Protein AF-A0A8S2G7W0-F1 (afdb_monomer_lite)

Foldseek 3Di:
DDDDDDDPDDDDPPPPPPPDDPDDQDPDPDDDPDDDPVSVLVVCCVVPVVVNPPPDDDDDDCPVVVVVVVVVDDDDDDPDDDDDPDDDPLVVQCPDVVSVVDPVSVVVSVVSVVVVVVVVD

InterPro domains:
  IPR015405 NADH-ubiquinone oxidoreductase 75 kDa subunit, mitochondrial-like [PF09326] (57-108)

pLDDT: mean 80.43, std 21.16, range [31.92, 97.69]

Radius of gyration: 26.6 Å; chains: 1; bounding box: 45×59×62 Å

Secondary structure (DSSP, 8-state):
---------------------S----SSS---S--SHHHHHHHHHHH-TTTTSTT-PPP---HHHHHHHHHTS-PPPP-S----S--SHHHHTTSSHHHHH-HHHHHHHHHHHHHHHHTT-

Sequence (121 aa):
DTRTEEEKTEPTETFCVRTLDVKSHTVCDLTLPYNDIDDVRAHIDQVASNLTRINTIEEANYFKQNADLLQNHKTSFTDSALIPPITELKDFYMTDPISRASLTMAKCVKAVEEQLKSRHT

Organism: NCBI:txid1234261

Structure (mmCIF, N/CA/C/O backbone):
data_AF-A0A8S2G7W0-F1
#
_entry.id   AF-A0A8S2G7W0-F1
#
loop_
_atom_site.group_PDB
_atom_site.id
_atom_site.type_symbol
_atom_site.label_atom_id
_atom_site.label_alt_id
_atom_site.label_comp_id
_atom_site.label_asym_id
_atom_site.label_entity_id
_atom_site.label_seq_id
_atom_site.pdbx_PDB_ins_code
_atom_site.Cartn_x
_atom_site.Cartn_y
_atom_site.Cartn_z
_atom_site.occupancy
_atom_site.B_iso_or_equiv
_atom_site.auth_seq_id
_atom_site.auth_comp_id
_atom_site.auth_asym_id
_atom_site.auth_atom_id
_atom_site.pdbx_PDB_model_num
ATOM 1 N N . ASP A 1 1 ? -25.990 -33.529 36.227 1.00 42.28 1 ASP A N 1
ATOM 2 C CA . ASP A 1 1 ? -26.833 -33.101 35.100 1.00 42.28 1 ASP A CA 1
ATOM 3 C C . ASP A 1 1 ? -26.004 -32.703 33.902 1.00 42.28 1 ASP A C 1
ATOM 5 O O . ASP A 1 1 ? -25.502 -31.592 33.793 1.00 42.28 1 ASP A O 1
ATOM 9 N N . THR A 1 2 ? -25.811 -33.688 33.037 1.00 38.91 2 THR A N 1
ATOM 10 C CA . THR A 1 2 ? -25.276 -33.574 31.683 1.00 38.91 2 THR A CA 1
ATOM 11 C C . THR A 1 2 ? -26.329 -32.919 30.794 1.00 38.91 2 THR A C 1
ATOM 13 O O . THR A 1 2 ? -27.414 -33.472 30.62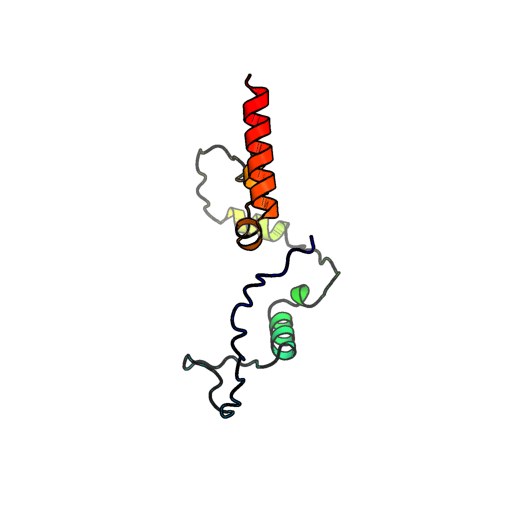7 1.00 38.91 2 THR A O 1
ATOM 16 N N . ARG A 1 3 ? -26.031 -31.739 30.243 1.00 42.38 3 ARG A N 1
ATOM 17 C CA . ARG A 1 3 ? -26.913 -31.058 29.294 1.00 42.38 3 ARG A CA 1
ATOM 18 C C . ARG A 1 3 ? -26.539 -31.453 27.868 1.00 42.38 3 ARG A C 1
ATOM 20 O O . ARG A 1 3 ? -25.520 -31.017 27.343 1.00 42.38 3 ARG A O 1
ATOM 27 N N . THR A 1 4 ? -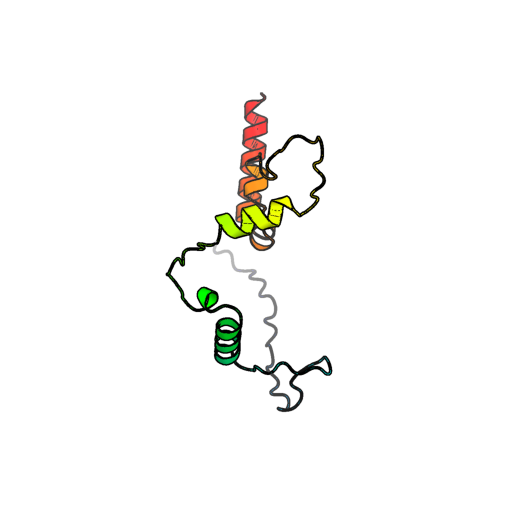27.388 -32.293 27.300 1.00 35.84 4 THR A N 1
ATOM 28 C CA . THR A 1 4 ? -27.425 -32.723 25.904 1.00 35.84 4 THR A CA 1
ATOM 29 C C . THR A 1 4 ? -27.893 -31.570 25.001 1.00 35.84 4 THR A C 1
ATOM 31 O O . THR A 1 4 ? -28.880 -30.910 25.312 1.00 35.84 4 THR A O 1
ATOM 34 N N . GLU A 1 5 ? -27.094 -31.335 23.959 1.00 43.12 5 GLU A N 1
ATOM 35 C CA . GLU A 1 5 ? -27.341 -30.882 22.575 1.00 43.12 5 GLU A CA 1
ATOM 36 C C . GLU A 1 5 ? -28.391 -29.815 22.214 1.00 43.12 5 GLU A C 1
ATOM 38 O O . GLU A 1 5 ? -29.564 -29.915 22.543 1.00 43.12 5 GLU A O 1
ATOM 43 N N . GLU A 1 6 ? -27.946 -28.857 21.390 1.00 38.09 6 GLU A N 1
ATOM 44 C CA . GLU A 1 6 ? -28.535 -28.605 20.063 1.00 38.09 6 GLU A CA 1
ATOM 45 C C . GLU A 1 6 ? -27.459 -27.952 19.171 1.00 38.09 6 GLU A C 1
ATOM 47 O O . GLU A 1 6 ? -27.283 -26.733 19.127 1.00 38.09 6 GLU A O 1
ATOM 52 N N . GLU A 1 7 ? -26.668 -28.792 18.501 1.00 38.25 7 GLU A N 1
ATOM 53 C CA . GLU A 1 7 ? -25.772 -28.381 17.420 1.00 38.25 7 GLU A CA 1
ATOM 54 C C . GLU A 1 7 ? -26.602 -28.282 16.137 1.00 38.25 7 GLU A C 1
ATOM 56 O O . GLU A 1 7 ? -26.949 -29.282 15.511 1.00 38.25 7 GLU A O 1
ATOM 61 N N . LYS A 1 8 ? -26.972 -27.059 15.753 1.00 33.31 8 LYS A N 1
ATOM 62 C CA . LYS A 1 8 ? -27.640 -26.806 14.478 1.00 33.31 8 LYS A CA 1
ATOM 63 C C . LYS A 1 8 ? -26.601 -26.892 13.360 1.00 33.31 8 LYS A C 1
ATOM 65 O O . LYS A 1 8 ? -25.957 -25.905 13.022 1.00 33.31 8 LYS A O 1
ATOM 70 N N . THR A 1 9 ? -26.431 -28.090 12.815 1.00 34.66 9 THR A N 1
ATOM 71 C CA . THR A 1 9 ? -25.643 -28.350 11.609 1.00 34.66 9 THR A CA 1
ATOM 72 C C . THR A 1 9 ? -26.343 -27.683 10.424 1.00 34.66 9 THR A C 1
ATOM 74 O O . THR A 1 9 ? -27.447 -28.067 10.035 1.00 34.66 9 THR A O 1
ATOM 77 N N . GLU A 1 10 ? -25.734 -26.634 9.876 1.00 43.09 10 GLU A N 1
ATOM 78 C CA . GLU A 1 10 ? -26.172 -26.046 8.611 1.00 43.09 10 GLU A CA 1
ATOM 79 C C . GLU A 1 10 ? -25.875 -27.025 7.461 1.00 43.09 10 GLU A C 1
ATOM 81 O O . GLU A 1 10 ? -24.856 -27.722 7.501 1.00 43.09 10 GLU A O 1
ATOM 86 N N . PRO A 1 11 ? -26.759 -27.139 6.453 1.00 37.41 11 PRO A N 1
ATOM 87 C CA . PRO A 1 11 ? -26.588 -28.111 5.385 1.00 37.41 11 PRO A CA 1
ATOM 88 C C . PRO A 1 11 ? -25.343 -27.765 4.569 1.00 37.41 11 PRO A C 1
ATOM 90 O O . PRO A 1 11 ? -25.282 -26.734 3.901 1.00 37.41 11 PRO A O 1
ATOM 93 N N . THR A 1 12 ? -24.354 -28.654 4.604 1.00 42.22 12 THR A N 1
ATOM 94 C CA . THR A 1 12 ? -23.250 -28.664 3.652 1.00 42.22 12 THR A CA 1
ATOM 95 C C . THR A 1 12 ? -23.830 -28.908 2.265 1.00 42.22 12 THR A C 1
ATOM 97 O O . THR A 1 12 ? -24.144 -30.037 1.881 1.00 42.22 12 THR A O 1
ATOM 100 N N . GLU A 1 13 ? -23.995 -27.830 1.499 1.00 41.44 13 GLU A N 1
ATOM 101 C CA . GLU A 1 13 ? -24.182 -27.937 0.061 1.00 41.44 13 GLU A CA 1
ATOM 102 C C . GLU A 1 13 ? -22.992 -28.714 -0.496 1.00 41.44 13 GLU A C 1
ATOM 104 O O . GLU A 1 13 ? -21.859 -28.237 -0.573 1.00 41.44 13 GLU A O 1
ATOM 109 N N . THR A 1 14 ? -23.255 -29.973 -0.835 1.00 35.25 14 THR A N 1
ATOM 110 C CA . THR A 1 14 ? -22.359 -30.793 -1.631 1.00 35.25 14 THR A CA 1
ATOM 111 C C . THR A 1 14 ? -22.207 -30.077 -2.962 1.00 35.25 14 THR A C 1
ATOM 113 O O . THR A 1 14 ? -23.078 -30.158 -3.829 1.00 35.25 14 THR A O 1
ATOM 116 N N . PHE A 1 15 ? -21.110 -29.333 -3.099 1.00 36.81 15 PHE A N 1
ATOM 117 C CA . PHE A 1 15 ? -20.717 -28.705 -4.346 1.00 36.81 15 PHE A CA 1
ATOM 118 C C . PHE A 1 15 ? -20.388 -29.825 -5.333 1.00 36.81 15 PHE A C 1
ATOM 120 O O . PHE A 1 15 ? -19.286 -30.370 -5.379 1.00 36.81 15 PHE A O 1
ATOM 127 N N . CYS A 1 16 ? -21.413 -30.243 -6.069 1.00 31.92 16 CYS A N 1
ATOM 128 C CA . CYS A 1 16 ? -21.300 -31.194 -7.151 1.00 31.92 16 CYS A CA 1
ATOM 129 C C . CYS A 1 16 ? -20.488 -30.506 -8.252 1.00 31.92 16 CYS A C 1
ATOM 131 O O . CYS A 1 16 ? -21.037 -29.746 -9.050 1.00 31.92 16 CYS A O 1
ATOM 133 N N . VAL A 1 17 ? -19.174 -30.748 -8.279 1.00 41.28 17 VAL A N 1
ATOM 134 C CA . VAL A 1 17 ? -18.335 -30.475 -9.450 1.00 41.28 17 VAL A CA 1
ATOM 135 C C . VAL A 1 17 ? -18.841 -31.369 -10.575 1.00 41.28 17 VAL A C 1
ATOM 137 O O . VAL A 1 17 ? -18.369 -32.482 -10.790 1.00 41.28 17 VAL A O 1
ATOM 140 N N . ARG A 1 18 ? -19.872 -30.890 -11.273 1.00 40.00 18 ARG A N 1
ATOM 141 C CA . ARG A 1 18 ? -20.225 -31.391 -12.591 1.00 40.00 18 ARG A CA 1
ATOM 142 C C . ARG A 1 18 ? -19.039 -31.062 -13.482 1.00 40.00 18 ARG A C 1
ATOM 144 O O . ARG A 1 18 ? -18.816 -29.902 -13.818 1.00 40.00 18 ARG A O 1
ATOM 151 N N . THR A 1 19 ? -18.272 -32.084 -13.831 1.00 49.59 19 THR A N 1
ATOM 152 C CA . THR A 1 19 ? -17.396 -32.077 -14.998 1.00 49.59 19 THR A CA 1
ATOM 153 C C . THR A 1 19 ? -18.265 -31.788 -16.219 1.00 49.59 19 THR A C 1
ATOM 155 O O . THR A 1 19 ? -18.910 -32.678 -16.765 1.00 49.59 19 THR A O 1
ATOM 158 N N . LEU A 1 20 ? -18.348 -30.508 -16.579 1.00 44.00 20 LEU A N 1
ATOM 159 C CA . LEU A 1 20 ? -18.953 -30.037 -17.816 1.00 44.00 20 LEU A CA 1
ATOM 160 C C . LEU A 1 20 ? -17.859 -29.826 -18.860 1.00 44.00 20 LEU A C 1
ATOM 162 O O . LEU A 1 20 ? -16.752 -29.384 -18.555 1.00 44.00 20 LEU A O 1
ATOM 166 N N . ASP A 1 21 ? -18.221 -30.209 -20.077 1.00 42.09 21 ASP A N 1
ATOM 167 C CA . ASP A 1 21 ? -17.425 -30.305 -21.289 1.00 42.09 21 ASP A CA 1
ATOM 168 C C . ASP A 1 21 ? -16.371 -29.209 -21.504 1.00 42.09 21 ASP A C 1
ATOM 170 O O . ASP A 1 21 ? -16.628 -28.004 -21.482 1.00 42.09 21 ASP A O 1
ATOM 174 N N . VAL A 1 22 ? -15.166 -29.674 -21.828 1.00 53.00 22 VAL A N 1
ATOM 175 C CA . VAL A 1 22 ? -14.017 -28.879 -22.265 1.00 53.00 22 VAL A CA 1
ATOM 176 C C . VAL A 1 22 ? -14.281 -28.322 -23.672 1.00 53.00 22 VAL A C 1
ATOM 178 O O . VAL A 1 22 ? -13.868 -28.926 -24.661 1.00 53.00 22 VAL A O 1
ATOM 181 N N . LYS A 1 23 ? -14.985 -27.184 -23.777 1.00 52.38 23 LYS A N 1
ATOM 182 C CA . LYS A 1 23 ? -14.843 -26.173 -24.855 1.00 52.38 23 LYS A CA 1
ATOM 183 C C . LYS A 1 23 ? -15.792 -24.984 -24.657 1.00 52.38 23 LYS A C 1
ATOM 185 O O . LYS A 1 23 ? -16.879 -24.938 -25.219 1.00 52.38 23 LYS A O 1
ATOM 190 N N . SER A 1 24 ? -15.338 -23.993 -23.896 1.00 50.06 24 SER A N 1
ATOM 191 C CA . SER A 1 24 ? -15.740 -22.582 -24.005 1.00 50.06 24 SER A CA 1
ATOM 192 C C . SER A 1 24 ? -14.868 -21.791 -23.029 1.00 50.06 24 SER A C 1
ATOM 194 O O . SER A 1 24 ? -15.169 -21.727 -21.841 1.00 50.06 24 SER A O 1
ATOM 196 N N . HIS A 1 25 ? -13.713 -21.292 -23.480 1.00 54.75 25 HIS A N 1
ATOM 197 C CA . HIS A 1 25 ? -12.744 -20.680 -22.563 1.00 54.75 25 HIS A CA 1
ATOM 198 C C . HIS A 1 25 ? -13.137 -19.266 -22.101 1.00 54.75 25 HIS A C 1
ATOM 200 O O . HIS A 1 25 ? -12.417 -18.698 -21.292 1.00 54.75 25 HIS A O 1
ATOM 206 N N . THR A 1 26 ? -14.263 -18.682 -22.532 1.00 56.28 26 THR A N 1
ATOM 207 C CA . THR A 1 26 ? -14.704 -17.371 -22.024 1.00 56.28 26 THR A CA 1
ATOM 208 C C . THR A 1 26 ? -16.213 -17.136 -22.187 1.00 56.28 26 THR A C 1
ATOM 210 O O . THR A 1 26 ? -16.806 -17.466 -23.207 1.00 56.28 26 THR A O 1
ATOM 213 N N . VAL A 1 27 ? -16.832 -16.516 -21.171 1.00 76.56 27 VAL A N 1
ATOM 214 C CA . VAL A 1 27 ? -18.231 -16.020 -21.186 1.00 76.56 27 VAL A CA 1
ATOM 215 C C . VAL A 1 27 ? -18.380 -14.763 -22.062 1.00 76.56 27 VAL A C 1
ATOM 217 O O . VAL A 1 27 ? -19.476 -14.431 -22.502 1.00 76.56 27 VAL A O 1
ATOM 220 N N . CYS A 1 28 ? -17.269 -14.081 -22.344 1.00 72.31 28 CYS A N 1
ATOM 221 C CA . CYS A 1 28 ? -17.173 -12.979 -23.297 1.00 72.31 28 CYS A CA 1
ATOM 222 C C . CYS A 1 28 ? -16.418 -13.479 -24.538 1.00 72.31 28 CYS A C 1
ATOM 224 O O . CYS A 1 28 ? -15.426 -14.182 -24.373 1.00 72.31 28 CYS A O 1
ATOM 226 N N . ASP A 1 29 ? -16.804 -13.101 -25.758 1.00 80.12 29 ASP A N 1
ATOM 227 C CA . ASP A 1 29 ? -16.228 -13.596 -27.033 1.00 80.12 29 ASP A CA 1
ATOM 228 C C . ASP A 1 29 ? -14.753 -13.195 -27.307 1.00 80.12 29 ASP A C 1
ATOM 230 O O . ASP A 1 29 ? -14.292 -13.161 -28.447 1.00 80.12 29 ASP A O 1
ATOM 234 N N . LEU A 1 30 ? -13.991 -12.859 -26.267 1.00 82.75 30 LEU A N 1
ATOM 235 C CA . LEU A 1 30 ? -12.586 -12.478 -26.304 1.00 82.75 30 LEU A CA 1
ATOM 236 C C . LEU A 1 30 ? -11.788 -13.442 -25.428 1.00 82.75 30 LEU A C 1
ATOM 238 O O . LEU A 1 30 ? -11.887 -13.396 -24.204 1.00 82.75 30 LEU A O 1
ATOM 242 N N . THR A 1 31 ? -10.975 -14.2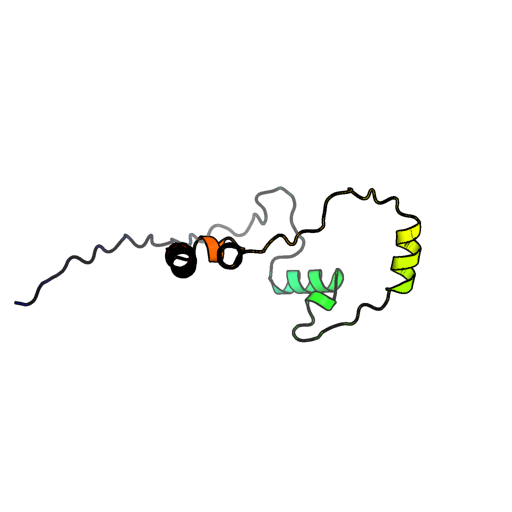90 -26.053 1.00 85.69 31 THR A N 1
ATOM 243 C CA . THR A 1 31 ? -10.112 -15.242 -25.347 1.00 85.69 31 THR A CA 1
ATOM 244 C C . THR A 1 31 ? -8.773 -14.606 -25.000 1.00 85.69 31 THR A C 1
ATOM 246 O O . THR A 1 31 ? -8.085 -14.087 -25.883 1.00 85.69 31 THR A O 1
ATOM 249 N N . LEU A 1 32 ? -8.374 -14.688 -23.732 1.00 88.00 32 LEU A N 1
ATOM 250 C CA . LEU A 1 32 ? -7.031 -14.306 -23.306 1.00 88.00 32 LEU A CA 1
ATOM 251 C C . LEU A 1 32 ? -6.027 -15.410 -23.689 1.00 88.00 32 LEU A C 1
ATOM 253 O O . LEU A 1 32 ? -6.403 -16.580 -23.739 1.00 88.00 32 LEU A O 1
ATOM 257 N N . PRO A 1 33 ? -4.759 -15.064 -23.979 1.00 87.62 33 PRO A N 1
ATOM 258 C CA . PRO A 1 33 ? -3.774 -16.011 -24.507 1.00 87.62 33 PRO A CA 1
ATOM 259 C C . PRO A 1 33 ? -3.141 -16.929 -23.444 1.00 87.62 33 PRO A C 1
ATOM 261 O O . PRO A 1 33 ? -2.187 -17.634 -23.756 1.00 87.62 33 PRO A O 1
ATOM 264 N N . TYR A 1 34 ? -3.631 -16.913 -22.203 1.00 91.44 34 TYR A N 1
ATOM 265 C CA . TYR A 1 34 ? -3.094 -17.672 -21.075 1.00 91.44 34 TYR A CA 1
ATOM 266 C C . TYR A 1 34 ? -4.208 -18.448 -20.371 1.00 91.44 34 TYR A C 1
ATOM 268 O O . TYR A 1 34 ? -5.321 -17.937 -20.223 1.00 91.44 34 TYR A O 1
ATOM 276 N N . ASN A 1 35 ? -3.899 -19.668 -19.925 1.00 89.19 35 ASN A N 1
ATOM 277 C CA . ASN A 1 35 ? -4.873 -20.553 -19.277 1.00 89.19 35 ASN A CA 1
ATOM 278 C C . ASN A 1 35 ? -4.405 -21.021 -17.898 1.00 89.19 35 ASN A C 1
ATOM 280 O O . ASN A 1 35 ? -5.237 -21.209 -17.012 1.00 89.19 35 ASN A O 1
ATOM 284 N N . ASP A 1 36 ? -3.093 -21.189 -17.709 1.00 94.00 36 ASP A N 1
ATOM 285 C CA . ASP A 1 36 ? -2.516 -21.575 -16.424 1.00 94.00 36 ASP A CA 1
ATOM 286 C C . ASP A 1 36 ? -1.848 -20.391 -15.706 1.00 94.00 36 ASP A C 1
ATOM 288 O O . ASP A 1 36 ? -1.528 -19.355 -16.296 1.00 94.00 36 ASP A O 1
ATOM 292 N N . ILE A 1 37 ? -1.620 -20.545 -14.403 1.00 94.94 37 ILE A N 1
ATOM 293 C CA . ILE A 1 37 ? -0.974 -19.534 -13.563 1.00 94.94 37 ILE A CA 1
ATOM 294 C C . ILE A 1 37 ? 0.452 -19.253 -14.056 1.00 94.94 37 ILE A C 1
ATOM 296 O O . ILE A 1 37 ? 0.905 -18.109 -14.000 1.00 94.94 37 ILE A O 1
ATOM 300 N N . ASP A 1 38 ? 1.159 -20.262 -14.563 1.00 95.38 38 ASP A N 1
ATOM 301 C CA . ASP A 1 38 ? 2.518 -20.083 -15.075 1.00 95.38 38 ASP A CA 1
ATOM 302 C C . ASP A 1 38 ? 2.544 -19.280 -16.386 1.00 95.38 38 ASP A C 1
ATOM 304 O O . ASP A 1 38 ? 3.408 -18.415 -16.546 1.00 95.38 38 ASP A O 1
ATOM 308 N N . ASP A 1 39 ? 1.539 -19.445 -17.256 1.00 94.50 39 ASP A N 1
ATOM 309 C CA . ASP A 1 39 ? 1.366 -18.613 -18.456 1.00 94.50 39 ASP A CA 1
ATOM 310 C C . ASP A 1 39 ? 1.111 -17.146 -18.079 1.00 94.50 39 ASP A C 1
ATOM 312 O O . ASP A 1 39 ? 1.674 -16.224 -18.675 1.00 94.50 39 ASP A O 1
ATOM 316 N N . VAL A 1 40 ? 0.286 -16.918 -17.049 1.00 94.88 40 VAL A N 1
ATOM 317 C CA . VAL A 1 40 ? 0.016 -15.575 -16.515 1.00 94.88 40 VAL A CA 1
ATOM 318 C C . VAL A 1 40 ? 1.297 -14.950 -15.973 1.00 94.88 40 VAL A C 1
ATOM 320 O O . VAL A 1 40 ? 1.585 -13.792 -16.266 1.00 94.88 40 VAL A O 1
ATOM 323 N N . ARG A 1 41 ? 2.096 -15.699 -15.205 1.00 95.31 41 ARG A N 1
ATOM 324 C CA . ARG A 1 41 ? 3.377 -15.207 -14.673 1.00 95.31 41 ARG A CA 1
ATOM 325 C C . ARG A 1 41 ? 4.372 -14.893 -15.786 1.00 95.31 41 ARG A C 1
ATOM 327 O O . ARG A 1 41 ? 5.032 -13.861 -15.711 1.00 95.31 41 ARG A O 1
ATOM 334 N N . ALA A 1 42 ? 4.444 -15.724 -16.825 1.00 95.12 42 ALA A N 1
ATOM 335 C CA . ALA A 1 42 ? 5.271 -15.453 -17.997 1.00 95.12 42 ALA A CA 1
ATOM 336 C C . ALA A 1 42 ? 4.816 -14.179 -18.727 1.00 95.12 42 ALA A C 1
ATOM 338 O O . ALA A 1 42 ? 5.646 -13.376 -19.149 1.00 95.12 42 ALA A O 1
ATOM 339 N N . HIS A 1 43 ? 3.505 -13.946 -18.833 1.00 95.12 43 HIS A N 1
ATOM 340 C CA . HIS A 1 43 ? 2.978 -12.712 -19.408 1.00 95.12 43 HIS A CA 1
ATOM 341 C C . HIS A 1 43 ? 3.280 -11.481 -18.539 1.00 95.12 43 HIS A C 1
ATOM 343 O O . HIS A 1 43 ? 3.669 -10.436 -19.057 1.00 95.12 43 HIS A O 1
ATOM 349 N N . ILE A 1 44 ? 3.166 -11.608 -17.214 1.00 96.00 44 ILE A N 1
ATOM 350 C CA . ILE A 1 44 ? 3.562 -10.556 -16.271 1.00 96.00 44 ILE A CA 1
ATOM 351 C C . ILE A 1 44 ? 5.044 -10.210 -16.454 1.00 96.00 44 ILE A C 1
ATOM 353 O O . ILE A 1 44 ? 5.373 -9.029 -16.491 1.00 96.00 44 ILE A O 1
ATOM 357 N N . ASP A 1 45 ? 5.916 -11.203 -16.645 1.00 95.94 45 ASP A N 1
ATOM 358 C CA . ASP A 1 45 ? 7.348 -10.984 -16.887 1.00 95.94 45 ASP A CA 1
ATOM 359 C C . ASP A 1 45 ? 7.620 -10.179 -18.168 1.00 95.94 45 ASP A C 1
ATOM 361 O O . ASP A 1 45 ? 8.469 -9.288 -18.181 1.00 95.94 45 ASP A O 1
ATOM 365 N N . GLN A 1 46 ? 6.854 -10.447 -19.234 1.00 95.31 46 GLN A N 1
ATOM 366 C CA . GLN A 1 46 ? 6.940 -9.715 -20.504 1.00 95.31 46 GLN A CA 1
ATOM 367 C C . GLN A 1 46 ? 6.531 -8.244 -20.366 1.00 95.31 46 GLN A C 1
ATOM 369 O O . GLN A 1 46 ? 7.101 -7.386 -21.039 1.00 95.31 46 GLN A O 1
ATOM 374 N N . VAL A 1 47 ? 5.532 -7.951 -19.528 1.00 95.94 47 VAL A N 1
ATOM 375 C CA . VAL A 1 47 ? 5.049 -6.581 -19.293 1.00 95.94 47 VAL A CA 1
ATOM 376 C C . VAL A 1 47 ? 5.974 -5.841 -18.329 1.00 95.94 47 VAL A C 1
ATOM 378 O O . VAL A 1 47 ? 6.375 -4.708 -18.591 1.00 95.94 47 VAL A O 1
ATOM 381 N N . ALA A 1 48 ? 6.289 -6.473 -17.202 1.00 94.25 48 ALA A N 1
ATOM 382 C CA . ALA A 1 48 ? 7.084 -5.907 -16.129 1.00 94.25 48 ALA A CA 1
ATOM 383 C C . ALA A 1 48 ? 7.794 -7.023 -15.343 1.00 94.25 48 ALA A C 1
ATOM 385 O O . ALA A 1 48 ? 7.241 -7.635 -14.426 1.00 94.25 48 ALA A O 1
ATOM 386 N N . SER A 1 49 ? 9.070 -7.241 -15.661 1.00 92.81 49 SER A N 1
ATOM 387 C CA . SER A 1 49 ? 9.885 -8.315 -15.078 1.00 92.81 49 SER A CA 1
ATOM 388 C C . SER A 1 49 ? 10.185 -8.163 -13.583 1.00 92.81 49 SER A C 1
ATOM 390 O O . SER A 1 49 ? 10.754 -9.052 -12.962 1.00 92.81 49 SER A O 1
ATOM 392 N N . ASN A 1 50 ? 9.881 -7.016 -12.977 1.00 93.94 50 ASN A N 1
ATOM 393 C CA . ASN A 1 50 ? 10.064 -6.809 -11.540 1.00 93.94 50 ASN A CA 1
ATOM 394 C C . ASN A 1 50 ? 8.967 -7.487 -10.702 1.00 93.94 50 ASN A C 1
ATOM 396 O O . ASN A 1 50 ? 9.189 -7.749 -9.526 1.00 93.94 50 ASN A O 1
ATOM 400 N N . LEU A 1 51 ? 7.801 -7.791 -11.282 1.00 93.69 51 LEU A N 1
ATOM 401 C CA . LEU A 1 51 ? 6.682 -8.412 -10.563 1.00 93.69 51 LEU A CA 1
ATOM 402 C C . LEU A 1 51 ? 6.859 -9.928 -10.355 1.00 93.69 51 LEU A C 1
ATOM 404 O O . LEU A 1 51 ? 6.219 -10.507 -9.480 1.00 93.69 51 LEU A O 1
ATOM 408 N N . THR A 1 52 ? 7.729 -10.574 -11.136 1.00 94.50 52 THR A N 1
ATOM 409 C CA . THR A 1 52 ? 8.050 -12.011 -11.046 1.00 94.50 52 THR A CA 1
ATOM 410 C C . THR A 1 52 ? 9.258 -12.301 -10.151 1.00 94.50 52 THR A C 1
ATOM 412 O O . THR A 1 52 ? 9.401 -13.414 -9.642 1.00 94.50 52 THR A O 1
ATOM 415 N N . ARG A 1 53 ? 10.119 -11.305 -9.910 1.00 93.06 53 ARG A N 1
ATOM 416 C CA . ARG A 1 53 ? 11.303 -11.405 -9.044 1.00 93.06 53 ARG A CA 1
ATOM 417 C C . ARG A 1 53 ? 10.920 -11.206 -7.578 1.00 93.06 53 ARG A C 1
ATOM 419 O O . ARG A 1 53 ? 10.941 -10.103 -7.036 1.00 93.06 53 ARG A O 1
ATOM 426 N N . ILE A 1 54 ? 10.524 -12.297 -6.933 1.00 93.56 54 ILE A N 1
ATOM 427 C CA . ILE A 1 54 ? 10.053 -12.284 -5.543 1.00 93.56 54 ILE A CA 1
ATOM 428 C C . ILE A 1 54 ? 11.239 -12.106 -4.579 1.00 93.56 54 ILE A C 1
ATOM 430 O O . ILE A 1 54 ? 12.309 -12.674 -4.785 1.00 93.56 54 ILE A O 1
ATOM 434 N N . ASN A 1 55 ? 11.020 -11.373 -3.483 1.00 94.06 55 ASN A N 1
ATOM 435 C CA . ASN A 1 55 ? 11.988 -11.114 -2.402 1.00 94.06 55 ASN A CA 1
ATOM 436 C C . ASN A 1 55 ? 13.196 -10.244 -2.787 1.00 94.06 55 ASN A C 1
ATOM 438 O O . ASN A 1 55 ? 14.155 -10.159 -2.022 1.00 94.06 55 ASN A O 1
ATOM 442 N N . THR A 1 56 ? 13.151 -9.570 -3.935 1.00 94.62 56 THR A N 1
ATOM 443 C CA . THR A 1 56 ? 14.185 -8.623 -4.367 1.00 94.62 56 THR A CA 1
ATOM 444 C C . THR A 1 56 ? 13.596 -7.231 -4.531 1.00 94.62 56 THR A C 1
ATOM 446 O O . THR A 1 56 ? 12.508 -7.075 -5.082 1.00 94.62 56 THR A O 1
ATOM 449 N N . ILE A 1 57 ? 14.321 -6.217 -4.064 1.00 93.88 57 ILE A N 1
ATOM 450 C CA . ILE A 1 57 ? 13.961 -4.812 -4.261 1.00 93.88 57 ILE A CA 1
ATOM 451 C C . ILE A 1 57 ? 14.805 -4.294 -5.423 1.00 93.88 57 ILE A C 1
ATOM 453 O O . ILE A 1 57 ? 16.030 -4.321 -5.353 1.00 93.88 57 ILE A O 1
ATOM 457 N N . GLU A 1 58 ? 14.146 -3.842 -6.484 1.00 92.44 58 GLU A N 1
ATOM 458 C CA . GLU A 1 58 ? 14.786 -3.282 -7.677 1.00 92.44 58 GLU A CA 1
ATOM 459 C C . GLU A 1 58 ? 14.738 -1.747 -7.601 1.00 92.44 58 GLU A C 1
ATOM 461 O O . GLU A 1 58 ? 13.685 -1.161 -7.331 1.00 92.44 58 GLU A O 1
ATOM 466 N N . GLU A 1 59 ? 15.870 -1.078 -7.823 1.00 91.56 59 GLU A N 1
ATOM 467 C CA . GLU A 1 59 ? 15.965 0.384 -7.748 1.00 91.56 59 GLU A CA 1
ATOM 468 C C . GLU A 1 59 ? 15.369 1.065 -8.993 1.00 91.56 59 GLU A C 1
ATOM 470 O O . GLU A 1 59 ? 15.653 0.693 -10.133 1.00 91.56 59 GLU A O 1
ATOM 475 N N . ALA A 1 60 ? 14.580 2.125 -8.792 1.00 91.75 60 ALA A N 1
ATOM 476 C CA . ALA A 1 60 ? 14.035 2.943 -9.875 1.00 91.75 60 ALA A CA 1
ATOM 477 C C . ALA A 1 60 ? 14.892 4.205 -10.084 1.00 91.75 60 ALA A C 1
ATOM 479 O O . ALA A 1 60 ? 14.799 5.142 -9.305 1.00 91.75 60 ALA A O 1
ATOM 480 N N . ASN A 1 61 ? 15.709 4.261 -11.142 1.00 92.25 61 ASN A N 1
ATOM 481 C CA . ASN A 1 61 ? 16.772 5.277 -11.277 1.00 92.25 61 ASN A CA 1
ATOM 482 C C . ASN A 1 61 ? 16.410 6.561 -12.057 1.00 92.25 61 ASN A C 1
ATOM 484 O O . ASN A 1 61 ? 17.211 7.496 -12.117 1.00 92.25 61 ASN A O 1
ATOM 488 N N . TYR A 1 62 ? 15.217 6.659 -12.646 1.00 93.50 62 TYR A N 1
ATOM 489 C CA . TYR A 1 62 ? 14.855 7.749 -13.573 1.00 93.50 62 TYR A CA 1
ATOM 490 C C . TYR A 1 62 ? 14.309 9.021 -12.897 1.00 93.50 62 TYR A C 1
ATOM 492 O O . TYR A 1 62 ? 13.417 9.686 -13.420 1.00 93.50 62 TYR A O 1
ATOM 500 N N . PHE A 1 63 ? 14.833 9.389 -11.725 1.00 92.88 63 PHE A N 1
ATOM 501 C CA . PHE A 1 63 ? 14.328 10.540 -10.965 1.00 92.88 63 PHE A CA 1
ATOM 502 C C . PHE A 1 63 ? 14.516 11.879 -11.693 1.00 92.88 63 PHE A C 1
ATOM 504 O O . PHE A 1 63 ? 13.597 12.694 -11.721 1.00 92.88 63 PHE A O 1
ATOM 511 N N . LYS A 1 64 ? 15.694 12.108 -12.294 1.00 92.06 64 LYS A N 1
ATOM 512 C CA . LYS A 1 64 ? 16.030 13.387 -12.949 1.00 92.06 64 LYS A CA 1
ATOM 513 C C . LYS A 1 64 ? 15.186 13.611 -14.204 1.00 92.06 64 LYS A C 1
ATOM 515 O O . LYS A 1 64 ? 14.560 14.650 -14.347 1.00 92.06 64 LYS A O 1
ATOM 520 N N . GLN A 1 65 ? 15.104 12.591 -15.054 1.00 92.56 65 GLN A N 1
ATOM 521 C CA . GLN A 1 65 ? 14.340 12.630 -16.298 1.00 92.56 65 GLN A CA 1
ATOM 522 C C . GLN A 1 65 ? 12.847 12.835 -16.024 1.00 92.56 65 GLN A C 1
ATOM 524 O O . GLN A 1 65 ? 12.202 13.637 -16.692 1.00 92.56 65 GLN A O 1
ATOM 529 N N . ASN A 1 66 ? 12.301 12.155 -15.010 1.00 91.50 66 ASN A N 1
ATOM 530 C CA . ASN A 1 66 ? 10.905 12.338 -14.625 1.00 91.50 66 ASN A CA 1
ATOM 531 C C . ASN A 1 66 ? 10.644 13.760 -14.112 1.00 91.50 66 ASN A C 1
ATOM 533 O O . ASN A 1 66 ? 9.640 14.357 -14.488 1.00 91.50 66 ASN A O 1
ATOM 537 N N . ALA A 1 67 ? 11.547 14.326 -13.304 1.00 90.69 67 ALA A N 1
ATOM 538 C CA . ALA A 1 67 ? 11.418 15.702 -12.827 1.00 90.69 67 ALA A CA 1
ATOM 539 C C . ALA A 1 67 ? 11.404 16.715 -13.985 1.00 90.69 67 ALA A C 1
ATOM 541 O O . ALA A 1 67 ? 10.557 17.608 -13.996 1.00 90.69 67 ALA A O 1
ATOM 542 N N . ASP A 1 68 ? 12.273 16.534 -14.983 1.00 92.00 68 ASP A N 1
ATOM 543 C CA . ASP A 1 68 ? 12.324 17.385 -16.178 1.00 92.00 68 ASP A CA 1
ATOM 544 C C . ASP A 1 68 ? 11.031 17.279 -17.012 1.00 92.00 68 ASP A C 1
ATOM 546 O O . ASP A 1 68 ? 10.517 18.279 -17.517 1.00 92.00 68 ASP A O 1
ATOM 550 N N . LEU A 1 69 ? 10.450 16.078 -17.126 1.00 91.00 69 LEU A N 1
ATOM 551 C CA . LEU A 1 69 ? 9.174 15.871 -17.820 1.00 91.00 69 LEU A CA 1
ATOM 552 C C . LEU A 1 69 ? 7.990 16.496 -17.068 1.00 91.00 69 LEU A C 1
ATOM 554 O O . LEU A 1 69 ? 7.119 17.102 -17.695 1.00 91.00 69 LEU A O 1
ATOM 558 N N . LEU A 1 70 ? 7.966 16.392 -15.735 1.00 89.19 70 LEU A N 1
ATOM 559 C CA . LEU A 1 70 ? 6.892 16.937 -14.900 1.00 89.19 70 LEU A CA 1
ATOM 560 C C . LEU A 1 70 ? 6.802 18.467 -14.974 1.00 89.19 70 LEU A C 1
ATOM 562 O O . LEU A 1 70 ? 5.701 19.002 -14.883 1.00 89.19 70 LEU A O 1
ATOM 566 N N . GLN A 1 71 ? 7.915 19.177 -15.194 1.00 85.12 71 GLN A N 1
ATOM 567 C CA . GLN A 1 71 ? 7.911 20.642 -15.343 1.00 85.12 71 GLN A CA 1
ATOM 568 C C . GLN A 1 71 ? 7.061 21.124 -16.528 1.00 85.12 71 GLN A C 1
ATOM 570 O O . GLN A 1 71 ? 6.487 22.211 -16.483 1.00 85.12 71 GLN A O 1
ATOM 575 N N . ASN A 1 72 ? 6.946 20.306 -17.576 1.00 81.38 72 ASN A N 1
ATOM 576 C CA . ASN A 1 72 ? 6.147 20.622 -18.758 1.00 81.38 72 ASN A CA 1
ATOM 577 C C . ASN A 1 72 ? 4.661 20.258 -18.585 1.00 81.38 72 ASN A C 1
ATOM 579 O O . ASN A 1 72 ? 3.836 20.582 -19.443 1.00 81.38 72 ASN A O 1
ATOM 583 N N . HIS A 1 73 ? 4.302 19.594 -17.483 1.00 81.88 73 HIS A N 1
ATOM 584 C CA . HIS A 1 73 ? 2.945 19.156 -17.189 1.00 81.88 73 HIS A CA 1
ATOM 585 C C . HIS A 1 73 ? 2.214 20.182 -16.309 1.00 81.88 73 HIS A C 1
ATOM 587 O O . HIS A 1 73 ? 2.642 20.512 -15.206 1.00 81.88 73 HIS A O 1
ATOM 593 N N . LYS A 1 74 ? 1.062 20.683 -16.772 1.00 79.56 74 LYS A N 1
ATOM 594 C CA . LYS A 1 74 ? 0.237 21.631 -16.006 1.00 79.56 74 LYS A CA 1
ATOM 595 C C . LYS A 1 74 ? -0.603 20.890 -14.964 1.00 79.56 74 LYS A C 1
ATOM 597 O O . LYS A 1 74 ? -1.716 20.464 -15.257 1.00 79.56 74 LYS A O 1
ATOM 602 N N . THR A 1 75 ? -0.097 20.761 -13.741 1.00 80.12 75 THR A N 1
ATOM 603 C CA . THR A 1 75 ? -0.904 20.331 -12.588 1.00 80.12 75 THR A CA 1
ATOM 604 C C . THR A 1 75 ? -1.591 21.534 -11.942 1.00 80.12 75 THR A C 1
ATOM 606 O O . THR A 1 75 ? -0.939 22.529 -11.634 1.00 80.12 75 THR A O 1
ATOM 609 N N . SER A 1 76 ? -2.905 21.454 -11.722 1.00 82.44 76 SER A N 1
ATOM 610 C CA . SER A 1 76 ? -3.634 22.445 -10.924 1.00 82.44 76 SER A CA 1
ATOM 611 C C . SER A 1 76 ? -3.481 22.102 -9.444 1.00 82.44 76 SER A C 1
ATOM 613 O O . SER A 1 76 ? -3.771 20.977 -9.038 1.00 82.44 76 SER A O 1
ATOM 615 N N . PHE A 1 77 ? -2.998 23.058 -8.653 1.00 82.75 77 PHE A N 1
ATOM 616 C CA . PHE A 1 77 ? -2.947 22.932 -7.202 1.00 82.75 77 PHE A CA 1
ATOM 617 C C . PHE A 1 77 ? -4.237 23.481 -6.601 1.00 82.75 77 PHE A C 1
ATOM 619 O O . PHE A 1 77 ? -4.720 24.538 -7.003 1.00 82.75 77 PHE A O 1
ATOM 626 N N . THR A 1 78 ? -4.793 22.749 -5.645 1.00 86.62 78 THR A N 1
ATOM 627 C CA . THR A 1 78 ? -5.914 23.205 -4.823 1.00 86.62 78 THR A CA 1
ATOM 628 C C . THR A 1 78 ? -5.372 23.853 -3.553 1.00 86.62 78 THR A C 1
ATOM 630 O O . THR A 1 78 ? -4.529 23.247 -2.898 1.00 86.62 78 THR A O 1
ATOM 633 N N . ASP A 1 79 ? -5.916 24.996 -3.131 1.00 86.81 79 ASP A N 1
ATOM 634 C CA . ASP A 1 79 ? -5.527 25.702 -1.889 1.00 86.81 79 ASP A CA 1
ATOM 635 C C . ASP A 1 79 ? -5.961 24.985 -0.587 1.00 86.81 79 ASP A C 1
ATOM 637 O O . ASP A 1 79 ? -5.982 25.564 0.498 1.00 86.81 79 ASP A O 1
ATOM 641 N N . SER A 1 80 ? -6.356 23.713 -0.675 1.00 87.88 80 SER A N 1
ATOM 642 C CA . SER A 1 80 ? -6.786 22.916 0.475 1.00 87.88 80 SER A CA 1
ATOM 643 C C . SER A 1 80 ? -5.586 22.408 1.271 1.00 87.88 80 SER A C 1
ATOM 645 O O . SER A 1 80 ? -4.585 21.978 0.700 1.00 87.88 80 SER A O 1
ATOM 647 N N . ALA A 1 81 ? -5.697 22.421 2.601 1.00 89.06 81 ALA A N 1
ATOM 648 C CA . ALA A 1 81 ? -4.667 21.873 3.475 1.00 89.06 81 ALA A CA 1
ATOM 649 C C . ALA A 1 81 ? -4.493 20.360 3.244 1.00 89.06 81 ALA A C 1
ATOM 651 O O . ALA A 1 81 ? -5.472 19.618 3.153 1.00 89.06 81 ALA A O 1
ATOM 652 N N . LEU A 1 82 ? -3.241 19.899 3.185 1.00 90.81 82 LEU A N 1
ATOM 653 C CA . LEU A 1 82 ? -2.915 18.483 3.030 1.00 90.81 82 LEU A CA 1
ATOM 654 C C . LEU A 1 82 ? -3.111 17.757 4.368 1.00 90.81 82 LEU A C 1
ATOM 656 O O . LEU A 1 82 ? -2.274 17.854 5.263 1.00 90.81 82 LEU A O 1
ATOM 660 N N . ILE A 1 83 ? -4.223 17.037 4.500 1.00 91.94 83 ILE A N 1
ATOM 661 C CA . ILE A 1 83 ? -4.555 16.236 5.684 1.00 91.94 83 ILE A CA 1
ATOM 662 C C . ILE A 1 83 ? -4.479 14.755 5.288 1.00 91.94 83 ILE A C 1
ATOM 664 O O . ILE A 1 83 ? -5.054 14.383 4.261 1.00 91.94 83 ILE A O 1
ATOM 668 N N . PRO A 1 84 ? -3.770 13.896 6.048 1.00 92.25 84 PRO A N 1
ATOM 669 C CA . PRO A 1 84 ? -3.719 12.474 5.739 1.00 92.25 84 PRO A CA 1
ATOM 670 C C . PRO A 1 84 ? -5.112 11.840 5.891 1.00 92.25 84 PRO A C 1
ATOM 672 O O . PRO A 1 84 ? -5.878 12.247 6.763 1.00 92.25 84 PRO A O 1
ATOM 675 N N . PRO A 1 85 ? -5.447 10.820 5.085 1.00 90.44 85 PRO A N 1
ATOM 676 C CA . PRO A 1 85 ? -6.773 10.202 5.116 1.00 90.44 85 PRO A CA 1
ATOM 677 C C . PRO A 1 85 ? -7.049 9.409 6.401 1.00 90.44 85 PRO A C 1
ATOM 679 O O . PRO A 1 85 ? -8.206 9.199 6.743 1.00 90.44 85 PRO A O 1
ATOM 682 N N . ILE A 1 86 ? -6.004 8.959 7.102 1.00 93.75 86 ILE A N 1
ATOM 683 C CA . ILE A 1 86 ? -6.110 8.207 8.355 1.00 93.75 86 ILE A CA 1
ATOM 684 C C . ILE A 1 86 ? -5.439 9.037 9.446 1.00 93.75 86 ILE A C 1
ATOM 686 O O . ILE A 1 86 ? -4.214 9.146 9.490 1.00 93.75 86 ILE A O 1
ATOM 690 N N . THR A 1 87 ? -6.249 9.638 10.309 1.00 92.00 87 THR A N 1
ATOM 691 C CA . THR A 1 87 ? -5.796 10.449 11.451 1.00 92.00 87 THR A CA 1
ATOM 692 C C . THR A 1 87 ? -6.160 9.804 12.780 1.00 92.00 87 THR A C 1
ATOM 694 O O . THR A 1 87 ? -5.420 9.936 13.755 1.00 92.00 87 THR A O 1
ATOM 697 N N . GLU A 1 88 ? -7.284 9.093 12.827 1.00 92.06 88 GLU A N 1
ATOM 698 C CA . GLU A 1 88 ? -7.792 8.458 14.033 1.00 92.06 88 GLU A CA 1
ATOM 699 C C . GLU A 1 88 ? -7.514 6.953 14.043 1.00 92.06 88 GLU A C 1
ATOM 701 O O . GLU A 1 88 ? -7.552 6.265 13.022 1.00 92.06 88 GLU A O 1
ATOM 706 N N . LEU A 1 89 ? -7.293 6.413 15.243 1.00 91.50 89 LEU A N 1
ATOM 707 C CA . LEU A 1 89 ? -7.020 4.988 15.434 1.00 91.50 89 LEU A CA 1
ATOM 708 C C . LEU A 1 89 ? -8.205 4.098 15.019 1.00 91.50 89 LEU A C 1
ATOM 710 O O . LEU A 1 89 ? -8.003 2.959 14.609 1.00 91.50 89 LEU A O 1
ATOM 714 N N . LYS A 1 90 ? -9.442 4.607 15.087 1.00 91.75 90 LYS A N 1
ATOM 715 C CA . LYS A 1 90 ? -10.633 3.866 14.642 1.00 91.75 90 LYS A CA 1
ATOM 716 C C . LYS A 1 90 ? -10.588 3.569 13.135 1.00 91.75 90 LYS A C 1
ATOM 718 O O . LYS A 1 90 ? -10.961 2.474 12.721 1.00 91.75 90 LYS A O 1
ATOM 723 N N . ASP A 1 91 ? -1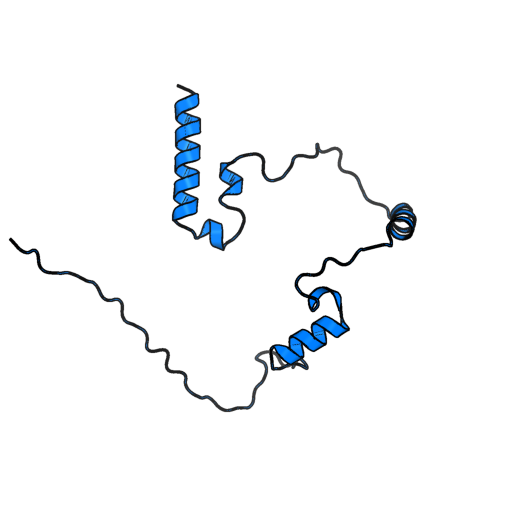0.072 4.511 12.343 1.00 91.19 91 ASP A N 1
ATOM 724 C CA . ASP A 1 91 ? -10.041 4.426 10.880 1.00 91.19 91 ASP A CA 1
ATOM 725 C C . ASP A 1 91 ? -8.953 3.449 10.410 1.00 91.19 91 ASP A C 1
ATOM 727 O O . ASP A 1 91 ? -9.098 2.785 9.384 1.00 91.19 91 ASP A O 1
ATOM 731 N N . PHE A 1 92 ? -7.896 3.277 11.212 1.00 95.00 92 PHE A N 1
ATOM 732 C CA . PHE A 1 92 ? -6.841 2.292 10.970 1.00 95.00 92 PHE A CA 1
ATOM 733 C C . PHE A 1 92 ? -7.353 0.841 10.982 1.00 95.00 92 PHE A C 1
ATOM 735 O O . PHE A 1 92 ? -6.861 0.012 10.221 1.00 95.00 92 PHE A O 1
ATOM 742 N N . TYR A 1 93 ? -8.353 0.514 11.804 1.00 95.19 93 TYR A N 1
ATOM 743 C CA . TYR A 1 93 ? -8.860 -0.859 11.908 1.00 95.19 93 TYR A CA 1
ATOM 744 C C . TYR A 1 93 ? -9.829 -1.260 10.780 1.00 95.19 93 TYR A C 1
ATOM 746 O O . TYR A 1 93 ? -10.251 -2.413 10.735 1.00 95.19 93 TYR A O 1
ATOM 754 N N . MET A 1 94 ? -10.200 -0.341 9.876 1.00 93.81 94 MET A N 1
ATOM 755 C CA . MET A 1 94 ? -11.275 -0.540 8.886 1.00 93.81 94 MET A CA 1
ATOM 756 C C . MET A 1 94 ? -10.876 -0.147 7.450 1.00 93.81 94 MET A C 1
ATOM 758 O O . MET A 1 94 ? -11.671 0.436 6.707 1.00 93.81 94 MET A O 1
ATOM 762 N N . THR A 1 95 ? -9.657 -0.487 7.024 1.00 94.88 95 THR A N 1
ATOM 763 C CA . THR A 1 95 ? -9.097 -0.042 5.732 1.00 94.88 95 THR A CA 1
ATOM 764 C C . THR A 1 95 ? -9.606 -0.829 4.519 1.00 94.88 95 THR A C 1
ATOM 766 O O . THR A 1 95 ? -10.061 -0.245 3.532 1.00 94.88 95 THR A O 1
ATOM 769 N N . ASP A 1 96 ? -9.591 -2.155 4.583 1.00 95.62 96 ASP A N 1
ATOM 770 C CA . ASP A 1 96 ? -9.868 -3.055 3.463 1.00 95.62 96 ASP A CA 1
ATOM 771 C C . ASP A 1 96 ? -11.153 -3.886 3.712 1.00 95.62 96 ASP A C 1
ATOM 773 O O . ASP A 1 96 ? -11.708 -3.867 4.818 1.00 95.62 96 ASP A O 1
ATOM 777 N N . PRO A 1 97 ? -11.721 -4.568 2.694 1.00 97.06 97 PRO A N 1
ATOM 778 C CA . PRO A 1 97 ? -12.968 -5.313 2.879 1.00 97.06 97 PRO A CA 1
ATOM 779 C C . PRO A 1 97 ? -12.813 -6.471 3.871 1.00 97.06 97 PRO A C 1
ATOM 781 O O . PRO A 1 97 ? -13.773 -6.791 4.569 1.00 97.06 97 PRO A O 1
ATOM 784 N N . ILE A 1 98 ? -11.614 -7.055 3.978 1.00 96.62 98 ILE A N 1
ATOM 785 C CA . ILE A 1 98 ? -11.330 -8.127 4.936 1.00 96.62 98 ILE A CA 1
ATOM 786 C C . ILE A 1 98 ? -11.372 -7.571 6.362 1.00 96.62 98 ILE A C 1
ATOM 788 O O . ILE A 1 98 ? -12.086 -8.119 7.203 1.00 96.62 98 ILE A O 1
ATOM 792 N N . SER A 1 99 ? -10.692 -6.453 6.641 1.00 96.19 99 SER A N 1
ATOM 793 C CA . SER A 1 99 ? -10.735 -5.829 7.971 1.00 96.19 99 SER A CA 1
ATOM 794 C C . SER A 1 99 ? -12.140 -5.349 8.332 1.00 96.19 99 SER A C 1
ATOM 796 O O . SER A 1 99 ? -12.559 -5.532 9.472 1.00 96.19 99 SER A O 1
ATOM 798 N N . ARG A 1 100 ? -12.917 -4.838 7.364 1.00 94.94 100 ARG A N 1
ATOM 799 C CA . ARG A 1 100 ? -14.325 -4.454 7.586 1.00 94.94 100 ARG A CA 1
ATOM 800 C C . ARG A 1 100 ? -15.250 -5.626 7.900 1.00 94.94 100 ARG A C 1
ATOM 802 O O . ARG A 1 100 ? -16.160 -5.472 8.709 1.00 94.94 100 ARG A O 1
ATOM 809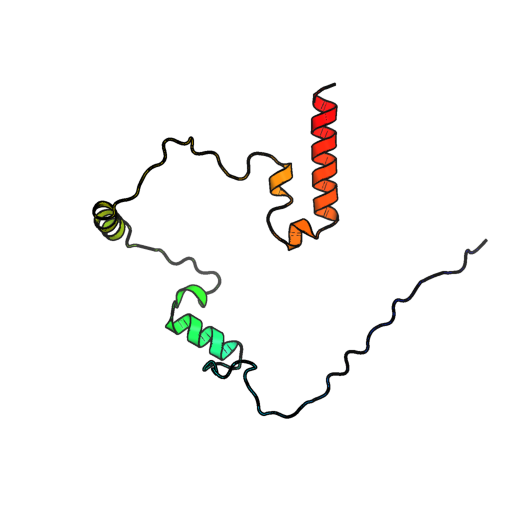 N N . ALA A 1 101 ? -15.032 -6.782 7.280 1.00 97.06 101 ALA A N 1
ATOM 810 C CA . ALA A 1 101 ? -15.795 -7.993 7.575 1.00 97.06 101 ALA A CA 1
ATOM 811 C C . ALA A 1 101 ? -15.341 -8.680 8.880 1.00 97.06 101 ALA A C 1
ATOM 813 O O . ALA A 1 101 ? -16.047 -9.539 9.411 1.00 97.06 101 ALA A O 1
ATOM 814 N N . SER A 1 102 ? -14.171 -8.318 9.413 1.00 97.69 102 SER A N 1
ATOM 815 C CA . SER A 1 102 ? -13.587 -8.970 10.580 1.00 97.69 102 SER A CA 1
ATOM 816 C C . SER A 1 102 ? -14.266 -8.566 11.893 1.00 97.69 102 SER A C 1
ATOM 818 O O . SER A 1 102 ? -14.235 -7.414 12.335 1.00 97.69 102 SER A O 1
ATOM 820 N N . LEU A 1 103 ? -14.801 -9.565 12.599 1.00 97.25 103 LEU A N 1
ATOM 821 C CA . LEU A 1 103 ? -15.403 -9.397 13.925 1.00 97.25 103 LEU A CA 1
ATOM 822 C C . LEU A 1 103 ? -14.394 -8.935 14.984 1.00 97.25 103 LEU A C 1
ATOM 824 O O . LEU A 1 103 ? -14.773 -8.257 15.940 1.00 97.25 103 LEU A O 1
ATOM 828 N N . THR A 1 104 ? -13.121 -9.318 14.858 1.00 97.06 104 THR A N 1
ATOM 829 C CA . THR A 1 104 ? -12.081 -8.926 15.822 1.00 97.06 104 THR A CA 1
ATOM 830 C C . THR A 1 104 ? -11.752 -7.448 15.679 1.00 97.06 104 THR A C 1
ATOM 832 O O . THR A 1 104 ? -11.732 -6.732 16.678 1.00 97.06 104 THR A O 1
ATOM 835 N N . MET A 1 105 ? -11.609 -6.969 14.443 1.00 97.44 105 MET A N 1
ATOM 836 C CA . MET A 1 105 ? -11.373 -5.555 14.153 1.00 97.44 105 MET A CA 1
ATOM 837 C C . MET A 1 105 ? -12.558 -4.691 14.596 1.00 97.44 105 MET A C 1
ATOM 839 O O . MET A 1 105 ? -12.360 -3.646 15.211 1.00 97.44 105 MET A O 1
ATOM 843 N N . ALA A 1 106 ? -13.795 -5.165 14.409 1.00 96.25 106 ALA A N 1
ATOM 844 C CA . ALA A 1 106 ? -14.985 -4.471 14.904 1.00 96.25 106 ALA A CA 1
ATOM 845 C C . ALA A 1 106 ? -14.990 -4.306 16.437 1.00 96.25 106 ALA A C 1
ATOM 847 O O . ALA A 1 106 ? -15.444 -3.285 16.954 1.00 96.25 106 ALA A O 1
ATOM 848 N N . LYS A 1 107 ? -14.463 -5.285 17.187 1.00 96.75 107 LYS A N 1
ATOM 849 C CA . LYS A 1 107 ? -14.296 -5.170 18.646 1.00 96.75 107 LYS A CA 1
ATOM 850 C C . LYS A 1 107 ? -13.208 -4.162 19.018 1.00 96.75 107 LYS A C 1
ATOM 852 O O . LYS A 1 107 ? -13.412 -3.394 19.954 1.00 96.75 107 LYS A O 1
ATOM 857 N N . CYS A 1 108 ? -12.092 -4.132 18.287 1.00 95.75 108 CYS A N 1
ATOM 858 C CA . CYS A 1 108 ? -11.032 -3.143 18.497 1.00 95.75 108 CYS A CA 1
ATOM 859 C C . CYS A 1 108 ? -11.555 -1.712 18.326 1.00 95.75 108 CYS A C 1
ATOM 861 O O . CYS A 1 108 ? -11.291 -0.871 19.179 1.00 95.75 108 CYS A O 1
ATOM 863 N N . VAL A 1 109 ? -12.368 -1.452 17.296 1.00 95.88 109 VAL A N 1
ATOM 864 C CA . VAL A 1 109 ? -12.999 -0.135 17.095 1.00 95.88 109 VAL A CA 1
ATOM 865 C C . VAL A 1 109 ? -13.881 0.249 18.286 1.00 95.88 109 VAL A C 1
ATOM 867 O O . VAL A 1 109 ? -13.740 1.348 18.816 1.00 95.88 109 VAL A O 1
ATOM 870 N N . LYS A 1 110 ? -14.728 -0.668 18.774 1.00 95.50 110 LYS A N 1
ATOM 871 C CA . LYS A 1 110 ? -15.577 -0.417 19.953 1.00 95.50 110 LYS A CA 1
ATOM 872 C C . LYS A 1 110 ? -14.761 -0.083 21.203 1.00 95.50 110 LYS A C 1
ATOM 874 O O . LYS A 1 110 ? -15.079 0.882 21.889 1.00 95.50 110 LYS A O 1
ATOM 879 N N . ALA A 1 111 ? -13.688 -0.829 21.463 1.00 95.38 111 ALA A N 1
ATOM 880 C CA . ALA A 1 111 ? -12.806 -0.569 22.600 1.00 95.38 111 ALA A CA 1
ATOM 881 C C . ALA A 1 111 ? -12.137 0.815 22.508 1.00 95.38 111 ALA A C 1
ATOM 883 O O . ALA A 1 111 ? -12.031 1.526 23.508 1.00 95.38 111 ALA A O 1
ATOM 884 N N . VAL A 1 112 ? -11.730 1.230 21.303 1.00 94.81 112 VAL A N 1
ATOM 885 C CA . VAL A 1 112 ? -11.177 2.572 21.065 1.00 94.81 112 VAL A CA 1
ATOM 886 C C . VAL A 1 112 ? -12.229 3.653 21.325 1.00 94.81 112 VAL A C 1
ATOM 888 O O . VAL A 1 112 ? -11.940 4.640 21.998 1.00 94.81 112 VAL A O 1
ATOM 891 N N . GLU A 1 113 ? -13.462 3.472 20.853 1.00 93.31 113 GLU A N 1
ATOM 892 C CA . GLU A 1 113 ? -14.556 4.416 21.116 1.00 93.31 113 GLU A CA 1
ATOM 893 C C . GLU A 1 113 ? -14.898 4.525 22.608 1.00 93.31 113 GLU A C 1
ATOM 895 O O . GLU A 1 113 ? -15.160 5.621 23.106 1.00 93.31 113 GLU A O 1
ATOM 900 N N . GLU A 1 114 ? -14.891 3.407 23.333 1.00 94.31 114 GLU A N 1
ATOM 901 C CA . GLU A 1 114 ? -15.099 3.368 24.784 1.00 94.31 114 GLU A CA 1
ATOM 902 C C . GLU A 1 114 ? -13.997 4.126 25.532 1.00 94.31 114 GLU A C 1
ATOM 904 O O . GLU A 1 114 ? -14.298 4.947 26.399 1.00 94.31 114 GLU A O 1
ATOM 909 N N . GLN A 1 115 ? -12.733 3.931 25.147 1.00 92.81 115 GLN A N 1
ATOM 910 C CA . GLN A 1 115 ? -11.598 4.650 25.725 1.00 92.81 115 GLN A CA 1
ATOM 911 C C . GLN A 1 115 ? -11.675 6.164 25.471 1.00 92.81 115 GLN A C 1
ATOM 913 O O . GLN A 1 115 ? -11.351 6.973 26.344 1.00 92.81 115 GLN A O 1
ATOM 918 N N . LEU A 1 116 ? -12.102 6.570 24.273 1.00 90.06 116 LEU A N 1
ATOM 919 C CA . LEU A 1 116 ? -12.287 7.985 23.952 1.00 90.06 116 LEU A CA 1
ATOM 920 C C . LEU A 1 116 ? -13.386 8.605 24.818 1.00 90.06 116 LEU A C 1
ATOM 922 O O . LEU A 1 116 ? -13.200 9.711 25.323 1.00 90.06 116 LEU A O 1
ATOM 926 N N . LYS A 1 117 ? -14.490 7.882 25.045 1.00 91.06 117 LYS A N 1
ATOM 927 C CA . LYS A 1 117 ? -15.575 8.322 25.934 1.00 91.06 117 LYS A CA 1
ATOM 928 C C . LYS A 1 117 ? -15.100 8.448 27.381 1.00 91.06 117 LYS A C 1
ATOM 930 O O . LYS A 1 117 ? -15.332 9.485 27.992 1.00 91.06 117 LYS A O 1
ATO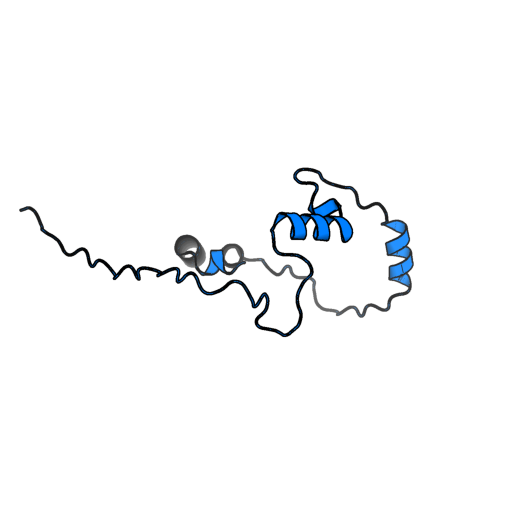M 935 N N . SER A 1 118 ? -14.388 7.450 27.914 1.00 90.75 118 SER A N 1
ATOM 936 C CA . SER A 1 118 ? -13.920 7.477 29.307 1.00 90.75 118 SER A CA 1
ATOM 937 C C . SER A 1 118 ? -12.945 8.619 29.585 1.00 90.75 118 SER A C 1
ATOM 939 O O . SER A 1 118 ? -12.936 9.156 30.682 1.00 90.75 118 SER A O 1
ATOM 941 N N . ARG A 1 119 ? -12.138 9.021 28.596 1.00 81.19 119 ARG A N 1
ATOM 942 C CA . ARG A 1 119 ? -11.164 10.117 28.731 1.00 81.19 119 ARG A CA 1
ATOM 943 C C . ARG A 1 119 ? -11.809 11.504 28.886 1.00 81.19 119 ARG A C 1
ATOM 945 O O . ARG A 1 119 ? -11.131 12.429 29.321 1.00 81.19 119 ARG A O 1
ATOM 952 N N . HIS A 1 120 ? -13.073 11.664 28.495 1.00 63.59 120 HIS A N 1
ATOM 953 C CA . HIS A 1 120 ? -13.800 12.939 28.544 1.00 63.59 120 HIS A CA 1
ATOM 954 C C . HIS A 1 120 ? -14.753 13.070 29.749 1.00 63.59 120 HIS A C 1
ATOM 956 O O . HIS A 1 120 ? -15.500 14.046 29.813 1.00 63.59 120 HIS A O 1
ATOM 962 N N . THR A 1 121 ? -14.708 12.123 30.692 1.00 51.50 121 THR A N 1
ATOM 963 C CA . THR A 1 121 ? -15.408 12.171 31.993 1.00 51.50 121 THR A CA 1
ATOM 964 C C . THR A 1 121 ? -14.392 12.367 33.104 1.00 51.50 121 THR A C 1
ATOM 966 O O . THR A 1 121 ? -14.714 13.104 34.059 1.00 51.50 121 THR A O 1
#